Protein AF-A0A2V8XPS5-F1 (afdb_monomer_lite)

Radius of gyration: 20.45 Å; chains: 1; bounding box: 48×25×43 Å

Secondary structure (DSSP, 8-state):
-HHHHHHHHHHHHHHHHHHT-S-GGG--HHHHHHHHHHHHHHHHHHHH-HHHHHHHHHHHHHHHHHHHHHHHHHHHHHGGGGS---

Foldseek 3Di:
DVVVVVVVVVVVVVVVCCVPDPCNPPDDPVVVVVVVVCVVVLVCQLPPDPVNVVVVVVVVVVVVVVVVVQLVVQCVVPNPVSHPDD

pLDDT: mean 89.36, std 8.06, range [55.34, 96.62]

Sequence (86 aa):
MGKLVGLLGLATMIGLAYLFSTERKAIRLKTVLWGLGLQVSFAFFVLRFDIGRRIFQAAGAAVNRLLSFSYVGSEFVFGEIGKKTS

Structure (mmCIF, N/CA/C/O backbone):
data_AF-A0A2V8XPS5-F1
#
_entry.id   AF-A0A2V8XPS5-F1
#
loop_
_atom_site.group_PDB
_atom_site.id
_atom_site.type_symbol
_atom_site.label_atom_id
_atom_site.label_alt_id
_atom_site.label_comp_id
_atom_site.label_asym_id
_atom_site.label_entity_id
_atom_site.label_seq_id
_atom_site.pdbx_PDB_ins_code
_atom_site.Cartn_x
_atom_site.Cartn_y
_atom_site.Cartn_z
_atom_site.occupancy
_atom_site.B_iso_or_equiv
_atom_site.auth_seq_id
_atom_site.auth_comp_id
_atom_site.auth_asym_id
_atom_site.auth_atom_id
_atom_site.pdbx_PDB_model_num
ATOM 1 N N . MET A 1 1 ? -18.166 -15.555 -7.313 1.00 55.59 1 MET A N 1
ATOM 2 C CA . MET A 1 1 ? -17.311 -16.267 -6.336 1.00 55.59 1 MET A CA 1
ATOM 3 C C . MET A 1 1 ? -16.156 -15.398 -5.803 1.00 55.59 1 MET A C 1
ATOM 5 O O . MET A 1 1 ? -16.091 -15.226 -4.598 1.00 55.59 1 MET A O 1
ATOM 9 N N . GLY A 1 2 ? -15.306 -14.759 -6.627 1.00 62.41 2 GLY A N 1
ATOM 10 C CA . GLY A 1 2 ? -14.106 -14.033 -6.135 1.00 62.41 2 GLY A CA 1
ATOM 11 C C . GLY A 1 2 ? -14.312 -12.782 -5.253 1.00 62.41 2 GLY A C 1
ATOM 12 O O . GLY A 1 2 ? -13.461 -12.474 -4.426 1.00 62.41 2 GLY A O 1
ATOM 13 N N . LYS A 1 3 ? -15.446 -12.072 -5.360 1.00 70.69 3 LYS A N 1
ATOM 14 C CA . LYS A 1 3 ? -15.697 -10.849 -4.561 1.00 70.69 3 LYS A CA 1
ATOM 15 C C . LYS A 1 3 ? -15.853 -11.127 -3.058 1.00 70.69 3 LYS A C 1
ATOM 17 O O . LYS A 1 3 ? -15.448 -10.307 -2.242 1.00 70.69 3 LYS A O 1
ATOM 22 N N . LEU A 1 4 ? -16.406 -12.290 -2.705 1.00 82.31 4 LEU A N 1
ATOM 23 C CA . LEU A 1 4 ? -16.601 -12.700 -1.310 1.00 82.31 4 LEU A CA 1
ATOM 24 C C . LEU A 1 4 ? -15.270 -13.023 -0.627 1.00 82.31 4 LEU A C 1
ATOM 26 O O . LEU A 1 4 ? -15.115 -12.737 0.552 1.00 82.31 4 LEU A O 1
ATOM 30 N N . VAL A 1 5 ? -14.293 -13.539 -1.378 1.00 89.25 5 VAL A N 1
ATOM 31 C CA . VAL A 1 5 ? -12.958 -13.874 -0.859 1.00 89.25 5 VAL A CA 1
ATOM 32 C C . VAL A 1 5 ? -12.213 -12.621 -0.396 1.00 89.25 5 VAL A C 1
ATOM 34 O O . VAL A 1 5 ? -11.613 -12.633 0.672 1.00 89.25 5 VAL A O 1
ATOM 37 N N . GLY A 1 6 ? -12.297 -11.517 -1.149 1.00 87.31 6 GLY A N 1
ATOM 38 C CA . GLY A 1 6 ? -11.677 -10.248 -0.748 1.00 87.31 6 GLY A CA 1
ATOM 39 C C . GLY A 1 6 ? -12.285 -9.667 0.533 1.00 87.31 6 GLY A C 1
ATOM 40 O O . GLY A 1 6 ? -11.556 -9.216 1.415 1.00 87.31 6 GLY A O 1
ATOM 41 N N . LEU A 1 7 ? -13.615 -9.733 0.666 1.00 89.06 7 LEU A N 1
ATOM 42 C CA . LEU A 1 7 ? -14.310 -9.280 1.873 1.00 89.06 7 LEU A CA 1
ATOM 43 C C . LEU A 1 7 ? -13.982 -10.174 3.080 1.00 89.06 7 LEU A C 1
ATOM 45 O O . LEU A 1 7 ? -13.716 -9.666 4.167 1.00 89.06 7 LEU A O 1
ATOM 49 N N . LEU A 1 8 ? -13.954 -11.495 2.872 1.00 93.31 8 LEU A N 1
ATOM 50 C CA . LEU A 1 8 ? -13.591 -12.470 3.897 1.00 93.31 8 LEU A CA 1
ATOM 51 C C . LEU A 1 8 ? -12.153 -12.246 4.377 1.00 93.31 8 LEU A C 1
ATOM 53 O O . LEU A 1 8 ? -11.923 -12.168 5.576 1.00 93.31 8 LEU A O 1
ATOM 57 N N . GLY A 1 9 ? -11.204 -12.049 3.457 1.00 91.88 9 GLY A N 1
ATOM 58 C CA . GLY A 1 9 ? -9.808 -11.767 3.792 1.00 91.88 9 GLY A CA 1
ATOM 59 C C . GLY A 1 9 ? -9.642 -10.492 4.622 1.00 91.88 9 GLY A C 1
ATOM 60 O O . GLY A 1 9 ? -8.890 -10.491 5.597 1.00 91.88 9 GLY A O 1
ATOM 61 N N . LEU A 1 10 ? -10.387 -9.428 4.296 1.00 92.12 10 LEU A N 1
ATOM 62 C CA . LEU A 1 10 ? -10.380 -8.198 5.090 1.00 92.12 10 LEU A CA 1
ATOM 63 C C . LEU A 1 10 ? -10.920 -8.435 6.507 1.00 92.12 10 LEU A C 1
ATOM 65 O O . LEU A 1 10 ? -10.302 -8.008 7.482 1.00 92.12 10 LEU A O 1
ATOM 69 N N . ALA A 1 11 ? -12.045 -9.145 6.625 1.00 92.75 11 ALA A N 1
ATOM 70 C CA . ALA A 1 11 ? -12.640 -9.483 7.914 1.00 92.75 11 ALA A CA 1
ATOM 71 C C . ALA A 1 11 ? -11.699 -10.353 8.764 1.00 92.75 11 ALA A C 1
ATOM 73 O O . ALA A 1 11 ? -11.517 -10.082 9.950 1.00 92.75 11 ALA A O 1
ATOM 74 N N . THR A 1 12 ? -11.042 -11.344 8.155 1.00 95.06 12 THR A N 1
ATOM 75 C CA . THR A 1 12 ? -10.044 -12.186 8.823 1.00 95.06 12 THR A CA 1
ATOM 76 C C . THR A 1 12 ? -8.848 -11.364 9.299 1.00 95.06 12 THR A C 1
ATOM 78 O O . THR A 1 12 ? -8.437 -11.527 10.442 1.00 95.06 12 THR A O 1
ATOM 81 N N . MET A 1 13 ? -8.316 -10.443 8.486 1.00 93.38 13 MET A N 1
ATOM 82 C CA . MET A 1 13 ? -7.193 -9.584 8.891 1.00 93.38 13 MET A CA 1
ATOM 83 C C . MET A 1 13 ? -7.544 -8.676 10.072 1.00 93.38 13 MET A C 1
ATOM 85 O O . MET A 1 13 ? -6.771 -8.586 11.023 1.00 93.38 13 MET A O 1
ATOM 89 N N . ILE A 1 14 ? -8.723 -8.046 10.054 1.00 92.12 14 ILE A N 1
ATOM 90 C CA . ILE A 1 14 ? -9.197 -7.224 11.179 1.00 92.12 14 ILE A CA 1
ATOM 91 C C . ILE A 1 14 ? -9.404 -8.095 12.428 1.00 92.12 14 ILE A C 1
ATOM 93 O O . ILE A 1 14 ? -9.006 -7.702 13.524 1.00 92.12 14 ILE A O 1
ATOM 97 N N . GLY A 1 15 ? -9.981 -9.289 12.268 1.00 92.94 15 GLY A N 1
ATOM 98 C CA . GLY A 1 15 ? -10.187 -10.243 13.357 1.00 92.94 15 GLY A CA 1
ATOM 99 C C . GLY A 1 15 ? -8.877 -10.711 13.995 1.00 92.94 15 GLY A C 1
ATOM 100 O O . GLY A 1 15 ? -8.759 -10.711 15.218 1.00 92.94 15 GLY A O 1
ATOM 101 N N . LEU A 1 16 ? -7.869 -11.040 13.183 1.00 94.25 16 LEU A N 1
ATOM 102 C CA . LEU A 1 16 ? -6.536 -11.416 13.661 1.00 94.25 16 LEU A CA 1
ATOM 103 C C . LEU A 1 16 ? -5.829 -10.246 14.350 1.00 94.25 16 LEU A C 1
ATOM 105 O O . LEU A 1 16 ? -5.279 -10.427 15.435 1.00 94.25 16 LEU A O 1
ATOM 109 N N . ALA A 1 17 ? -5.889 -9.044 13.771 1.00 90.88 17 ALA A N 1
ATOM 110 C CA . ALA A 1 17 ? -5.325 -7.845 14.384 1.00 90.88 17 ALA A CA 1
ATOM 111 C C . ALA A 1 17 ? -5.952 -7.561 15.759 1.00 90.88 17 ALA A C 1
ATOM 113 O O . ALA A 1 17 ? -5.247 -7.204 16.698 1.00 90.88 17 ALA A O 1
ATOM 114 N N . TYR A 1 18 ? -7.264 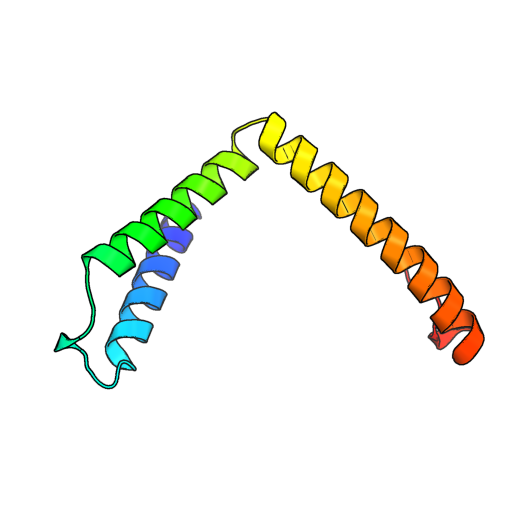-7.770 15.905 1.00 90.50 18 TYR A N 1
ATOM 115 C CA . TYR A 1 18 ? -7.951 -7.645 17.189 1.00 90.50 18 TYR A CA 1
AT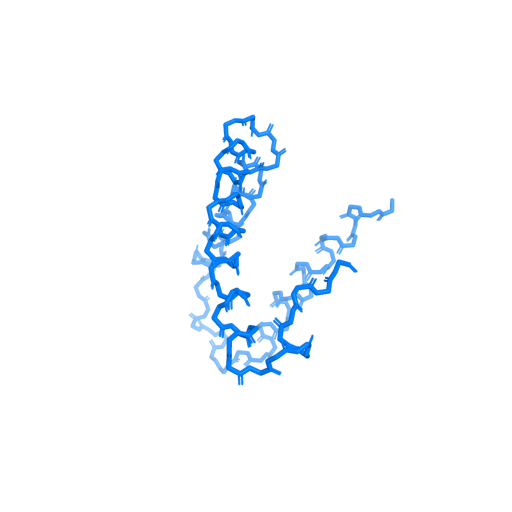OM 116 C C . TYR A 1 18 ? -7.561 -8.754 18.179 1.00 90.50 18 TYR A C 1
ATOM 118 O O . TYR A 1 18 ? -7.339 -8.477 19.360 1.00 90.50 18 TYR A O 1
ATOM 126 N N . LEU A 1 19 ? -7.455 -10.004 17.712 1.00 92.19 19 LEU A N 1
ATOM 127 C CA . LEU A 1 19 ? -7.116 -11.156 18.548 1.00 92.19 19 LEU A CA 1
ATOM 128 C C . LEU A 1 19 ? -5.720 -11.017 19.167 1.00 92.19 19 LEU A C 1
ATOM 130 O O . LEU A 1 19 ? -5.575 -11.231 20.372 1.00 92.19 19 LEU A O 1
ATOM 134 N N . PHE A 1 20 ? -4.741 -10.611 18.355 1.00 93.19 20 PHE A N 1
ATOM 135 C CA . PHE A 1 20 ? -3.346 -10.405 18.754 1.00 93.19 20 PHE A CA 1
ATOM 136 C C . PHE A 1 20 ? -3.057 -9.024 19.357 1.00 93.19 20 PHE A C 1
ATOM 138 O O . PHE A 1 20 ? -1.930 -8.763 19.770 1.00 93.19 20 PHE A O 1
ATOM 145 N N . SER A 1 21 ? -4.042 -8.127 19.431 1.00 90.88 21 SER A N 1
ATOM 146 C CA . SER A 1 21 ? -3.845 -6.814 20.043 1.00 90.88 21 SER A CA 1
ATOM 147 C C . SER A 1 21 ? -3.682 -6.938 21.556 1.00 90.88 21 SER A C 1
ATOM 149 O O . SER A 1 21 ? -4.618 -7.338 22.252 1.00 90.88 21 SER A O 1
ATOM 151 N N . THR A 1 22 ? -2.535 -6.489 22.064 1.00 89.50 22 THR A N 1
ATOM 152 C CA . THR A 1 22 ? -2.226 -6.418 23.500 1.00 89.50 22 THR A CA 1
ATOM 153 C C . THR A 1 22 ? -3.237 -5.560 24.263 1.00 89.50 22 THR A C 1
ATOM 155 O O . THR A 1 22 ? -3.729 -5.968 25.306 1.00 89.50 22 THR A O 1
ATOM 158 N N . GLU A 1 23 ? -3.628 -4.407 23.708 1.00 86.81 23 GLU A N 1
ATOM 159 C CA . GLU A 1 23 ? -4.523 -3.446 24.367 1.00 86.81 23 GLU A CA 1
ATOM 160 C C . GLU A 1 23 ? -5.766 -3.158 23.515 1.00 86.81 23 GLU A C 1
ATOM 162 O O . GLU A 1 23 ? -5.867 -2.154 22.809 1.00 86.81 23 GLU A O 1
ATOM 167 N N . ARG A 1 24 ? -6.753 -4.062 23.575 1.00 84.56 24 ARG A N 1
ATOM 168 C CA . ARG A 1 24 ? -7.978 -4.007 22.746 1.00 84.56 24 ARG A CA 1
ATOM 169 C C . ARG A 1 24 ? -8.806 -2.732 22.943 1.00 84.56 24 ARG A C 1
ATOM 171 O O . ARG A 1 24 ? -9.493 -2.301 22.022 1.00 84.56 24 ARG A O 1
ATOM 178 N N . LYS A 1 25 ? -8.737 -2.116 24.129 1.00 80.94 25 LYS A N 1
ATOM 179 C CA . LYS A 1 25 ? -9.441 -0.861 24.454 1.00 80.94 25 LYS A CA 1
ATOM 180 C C . LYS A 1 25 ? -8.760 0.376 23.863 1.00 80.94 25 LYS A C 1
ATOM 182 O O . LYS A 1 25 ? -9.421 1.390 23.668 1.00 80.94 25 LYS A O 1
ATOM 187 N N . ALA A 1 26 ? -7.467 0.293 23.550 1.00 88.00 26 ALA A N 1
ATOM 188 C CA . ALA A 1 26 ? -6.719 1.381 22.925 1.00 88.00 26 ALA A CA 1
ATOM 189 C C . ALA A 1 26 ? -6.925 1.445 21.399 1.00 88.00 26 ALA A C 1
ATOM 191 O O . ALA A 1 26 ? -6.477 2.395 20.749 1.00 88.00 26 ALA A O 1
ATOM 192 N N . ILE A 1 27 ? -7.617 0.462 20.807 1.00 86.38 27 ILE A N 1
ATOM 193 C CA . ILE A 1 27 ? -7.908 0.441 19.373 1.00 86.38 27 ILE A CA 1
ATOM 194 C C . ILE A 1 27 ? -8.889 1.567 19.039 1.00 86.38 27 ILE A C 1
ATOM 196 O O . ILE A 1 27 ? -10.092 1.502 19.295 1.00 86.38 27 ILE A O 1
ATOM 200 N N . ARG A 1 28 ? -8.370 2.614 18.398 1.00 91.12 28 ARG A N 1
ATOM 201 C CA . ARG A 1 28 ? -9.175 3.739 17.922 1.00 91.12 28 ARG A CA 1
ATOM 202 C C . ARG A 1 28 ? -9.863 3.371 16.611 1.00 91.12 28 ARG A C 1
ATOM 204 O O . ARG A 1 28 ? -9.263 3.475 15.542 1.00 91.12 28 ARG A O 1
ATOM 211 N N . LEU A 1 29 ? -11.149 3.026 16.688 1.00 88.50 29 LEU A N 1
ATOM 212 C CA . LEU A 1 29 ? -12.004 2.723 15.528 1.00 88.50 29 LEU A CA 1
ATOM 213 C C . LEU A 1 29 ? -11.941 3.801 14.437 1.00 88.50 29 LEU A C 1
ATOM 215 O O . LEU A 1 29 ? -11.900 3.471 13.257 1.00 88.50 29 LEU A O 1
ATOM 219 N N . LYS A 1 30 ? -11.840 5.082 14.815 1.00 93.06 30 LYS A N 1
ATOM 220 C CA . LYS A 1 30 ? -11.661 6.191 13.865 1.00 93.06 30 LYS A CA 1
ATOM 221 C C . LYS A 1 30 ? -10.405 6.014 13.003 1.00 93.06 30 LYS A C 1
ATOM 223 O O . LYS A 1 30 ? -10.470 6.223 11.799 1.00 93.06 30 LYS A O 1
ATOM 228 N N . THR A 1 31 ? -9.280 5.615 13.596 1.00 93.12 31 THR A N 1
ATOM 229 C CA . THR A 1 31 ? -8.023 5.379 12.869 1.00 93.12 31 THR A CA 1
ATOM 230 C C . THR A 1 31 ? -8.134 4.163 11.956 1.00 93.12 31 THR A C 1
ATOM 232 O O . THR A 1 31 ? -7.704 4.226 10.809 1.00 93.12 31 THR A O 1
ATOM 235 N N . VAL A 1 32 ? -8.758 3.083 12.436 1.00 91.94 32 VAL A N 1
ATOM 236 C CA . VAL A 1 32 ? -8.969 1.864 11.642 1.00 91.94 32 VAL A CA 1
ATOM 237 C C . VAL A 1 32 ? -9.853 2.154 10.428 1.00 91.94 32 VAL A C 1
ATOM 239 O O . VAL A 1 32 ? -9.473 1.828 9.309 1.00 91.94 32 VAL A O 1
ATOM 242 N N . LEU A 1 33 ? -10.986 2.835 10.617 1.00 93.44 33 LEU A N 1
ATOM 243 C CA . LEU A 1 33 ? -11.887 3.215 9.525 1.00 93.44 33 LEU A CA 1
ATOM 244 C C . LEU A 1 33 ? -11.216 4.151 8.517 1.00 93.44 33 LEU A C 1
ATOM 246 O O . LEU A 1 33 ? -11.413 3.980 7.318 1.00 93.44 33 LEU A O 1
ATOM 250 N N . TRP A 1 34 ? -10.388 5.092 8.979 1.00 96.62 34 TRP A N 1
ATOM 251 C CA . TRP A 1 34 ? -9.587 5.930 8.084 1.00 96.62 34 TRP A CA 1
ATOM 252 C C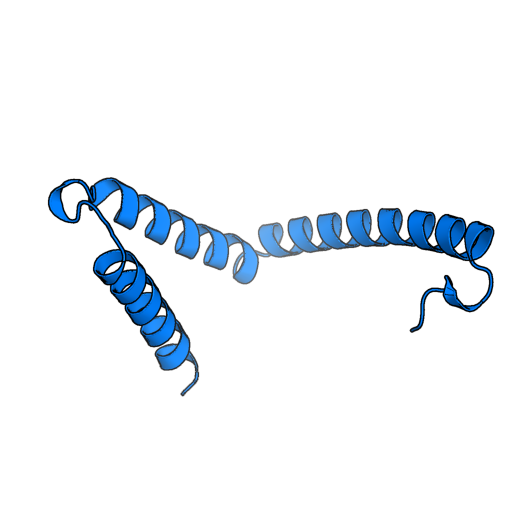 . TRP A 1 34 ? -8.596 5.111 7.258 1.00 96.62 34 TRP A C 1
ATOM 254 O O . TRP A 1 34 ? -8.517 5.309 6.049 1.00 96.62 34 TRP A O 1
ATOM 264 N N . GLY A 1 35 ? -7.880 4.171 7.880 1.00 94.19 35 GLY A N 1
ATOM 265 C CA . GLY A 1 35 ? -6.956 3.280 7.175 1.00 94.19 35 GLY A CA 1
ATOM 266 C C . GLY A 1 35 ? -7.663 2.419 6.128 1.00 94.19 35 GLY A C 1
ATOM 267 O O . GLY A 1 35 ? -7.230 2.364 4.980 1.00 94.19 35 GLY A O 1
ATOM 268 N N . LEU A 1 36 ? -8.800 1.819 6.493 1.00 94.38 36 LEU A N 1
ATOM 269 C CA . LEU A 1 36 ? -9.629 1.030 5.578 1.00 94.38 36 LEU A CA 1
ATOM 270 C C . LEU A 1 36 ? -10.183 1.882 4.430 1.00 94.38 36 LEU A C 1
ATOM 272 O O . LEU A 1 36 ? -10.135 1.472 3.271 1.00 94.38 36 LEU A O 1
ATOM 276 N N . GLY A 1 37 ? -10.666 3.087 4.738 1.00 96.00 37 GLY A N 1
ATOM 277 C CA . GLY A 1 37 ? -11.148 4.040 3.744 1.00 96.00 37 GLY A CA 1
ATOM 278 C C . GLY A 1 37 ? -10.049 4.444 2.767 1.00 96.00 37 GLY A C 1
ATOM 279 O O . GLY A 1 37 ? -10.275 4.424 1.557 1.00 96.00 37 GLY A O 1
ATOM 280 N N . LEU A 1 38 ? -8.845 4.734 3.265 1.00 95.81 38 LEU A N 1
ATOM 281 C CA . LEU A 1 38 ? -7.685 5.044 2.434 1.00 95.81 38 LEU A CA 1
ATOM 282 C C . LEU A 1 38 ? -7.311 3.854 1.542 1.00 95.81 38 LEU A C 1
ATOM 284 O O . LEU A 1 38 ? -7.100 4.03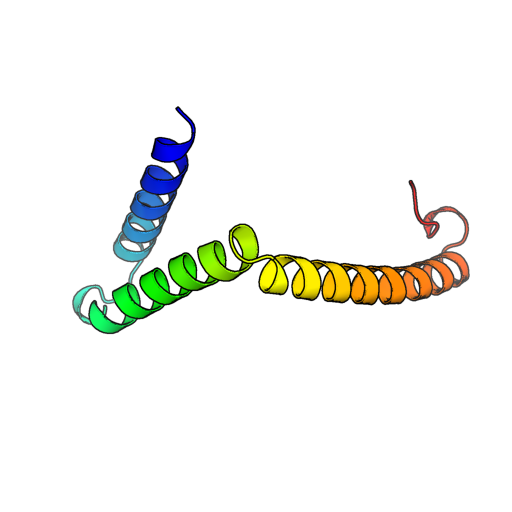8 0.348 1.00 95.81 38 LEU A O 1
ATOM 288 N N . GLN A 1 39 ? -7.287 2.636 2.090 1.00 93.06 39 GLN A N 1
ATOM 289 C CA . GLN A 1 39 ? -6.958 1.419 1.348 1.00 93.06 39 GLN A CA 1
ATOM 290 C C . GLN A 1 39 ? -7.928 1.182 0.182 1.00 93.06 39 GLN A C 1
ATOM 292 O O . GLN A 1 39 ? -7.492 0.945 -0.945 1.00 93.06 39 GLN A O 1
ATOM 297 N N . VAL A 1 40 ? -9.238 1.290 0.426 1.00 93.00 40 VAL A N 1
ATOM 298 C CA . VAL A 1 40 ? -10.262 1.130 -0.620 1.00 93.00 40 VAL A CA 1
ATOM 299 C C . VAL A 1 40 ? -10.204 2.277 -1.628 1.00 93.00 40 VAL A C 1
ATOM 301 O O . VAL A 1 40 ? -10.254 2.031 -2.833 1.00 93.00 40 VAL A O 1
ATOM 304 N N . SER A 1 41 ? -10.047 3.516 -1.156 1.00 95.00 41 SER A N 1
ATOM 305 C CA . SER A 1 41 ? -9.944 4.697 -2.021 1.00 95.00 41 SER A CA 1
ATOM 306 C C . SER A 1 41 ? -8.741 4.595 -2.950 1.00 95.00 41 SER A C 1
ATOM 308 O O . SER A 1 41 ? -8.863 4.839 -4.146 1.00 95.00 41 SER A O 1
ATOM 310 N N . PHE A 1 42 ? -7.594 4.165 -2.425 1.00 93.31 42 PHE A N 1
ATOM 311 C CA . PHE A 1 42 ? -6.381 3.964 -3.202 1.00 93.31 42 PHE A CA 1
ATOM 312 C C . PHE A 1 42 ? -6.530 2.819 -4.204 1.00 93.31 42 PHE A C 1
ATOM 314 O O . PHE A 1 42 ? -6.209 2.985 -5.379 1.00 93.31 42 PHE A O 1
ATOM 321 N N . ALA A 1 43 ? -7.085 1.679 -3.781 1.00 90.81 43 ALA A N 1
ATOM 322 C CA . ALA A 1 43 ? -7.350 0.559 -4.679 1.00 90.81 43 ALA A CA 1
ATOM 323 C C . ALA A 1 43 ? -8.258 0.981 -5.844 1.00 90.81 43 ALA A C 1
ATOM 325 O O . ALA A 1 43 ? -7.976 0.668 -6.999 1.00 90.81 43 ALA A O 1
ATOM 326 N N . PHE A 1 44 ? -9.317 1.742 -5.564 1.00 92.56 44 PHE A N 1
ATOM 327 C CA . PHE A 1 44 ? -10.209 2.252 -6.598 1.00 92.56 44 PHE A CA 1
ATOM 328 C C . PHE A 1 44 ? -9.520 3.297 -7.482 1.00 92.56 44 PHE A C 1
ATOM 330 O O . PHE A 1 44 ? -9.645 3.234 -8.704 1.00 92.56 44 PHE A O 1
ATOM 337 N N . PHE A 1 45 ? -8.741 4.206 -6.891 1.00 92.88 45 PHE A N 1
ATOM 338 C CA . PHE A 1 45 ? -7.952 5.199 -7.618 1.00 92.88 45 PHE A CA 1
ATOM 339 C C . PHE A 1 45 ? -7.026 4.538 -8.648 1.00 92.88 45 PHE A C 1
ATOM 341 O O . PHE A 1 45 ? -7.048 4.887 -9.825 1.00 92.88 45 PHE A O 1
ATOM 348 N N . VAL A 1 46 ? -6.272 3.523 -8.229 1.00 91.19 46 VAL A N 1
ATOM 349 C CA . VAL A 1 46 ? -5.298 2.835 -9.084 1.00 91.19 46 VAL A CA 1
ATOM 350 C C . VAL A 1 46 ? -5.968 1.913 -10.104 1.00 91.19 46 VAL A C 1
ATOM 352 O O . VAL A 1 46 ? -5.550 1.867 -11.260 1.00 91.19 46 VAL A O 1
ATOM 355 N N . LEU A 1 47 ? -7.012 1.177 -9.711 1.00 88.50 47 LEU A N 1
ATOM 356 C CA . LEU A 1 47 ? -7.632 0.174 -10.581 1.00 88.50 47 LEU A CA 1
ATOM 357 C C . LEU A 1 47 ? -8.675 0.760 -11.535 1.00 88.50 47 LEU A C 1
ATOM 359 O O . LEU A 1 47 ? -8.834 0.225 -12.636 1.00 88.50 47 LEU A O 1
ATOM 363 N N . ARG A 1 48 ? -9.403 1.814 -11.143 1.00 88.88 48 ARG A N 1
ATOM 364 C CA . ARG A 1 48 ? -10.526 2.354 -11.926 1.00 88.88 48 ARG A CA 1
ATOM 365 C C . ARG A 1 48 ? -10.148 3.546 -12.794 1.00 88.88 48 ARG A C 1
ATOM 367 O O . ARG A 1 48 ? -10.676 3.628 -13.900 1.00 88.88 48 ARG A O 1
ATOM 374 N N . PHE A 1 49 ? -9.288 4.447 -12.319 1.00 92.25 49 PHE A N 1
ATOM 375 C CA . PHE A 1 49 ? -8.947 5.664 -13.058 1.00 92.25 49 PHE A CA 1
ATOM 376 C C . PHE A 1 49 ? -7.770 5.429 -14.004 1.00 92.25 49 PHE A C 1
ATOM 378 O O . PHE A 1 49 ? -6.729 4.902 -13.609 1.00 92.25 49 PHE A O 1
ATOM 385 N N . ASP A 1 50 ? -7.898 5.897 -15.246 1.00 90.50 50 ASP A N 1
ATOM 386 C CA . ASP A 1 50 ? -6.844 5.771 -16.260 1.00 90.50 50 ASP A CA 1
ATOM 387 C C . ASP A 1 50 ? -5.553 6.494 -15.861 1.00 90.50 50 ASP A C 1
ATOM 389 O O . ASP A 1 50 ? -4.455 6.010 -16.133 1.00 90.50 50 ASP A O 1
ATOM 393 N N . ILE A 1 51 ? -5.673 7.621 -15.155 1.00 92.06 51 ILE A N 1
ATOM 394 C CA . ILE A 1 51 ? -4.526 8.367 -14.622 1.00 92.06 51 ILE A CA 1
ATOM 395 C C . ILE A 1 51 ? -3.759 7.513 -13.603 1.00 92.06 51 ILE A C 1
ATOM 397 O O . ILE A 1 51 ? -2.537 7.411 -13.692 1.00 92.06 51 ILE A O 1
ATOM 401 N N . GLY A 1 52 ? -4.467 6.848 -12.682 1.00 89.56 52 GLY A N 1
ATOM 402 C CA . GLY A 1 52 ? -3.860 5.967 -11.682 1.00 89.56 52 GLY A CA 1
ATOM 403 C C . GLY A 1 52 ? -3.076 4.828 -12.333 1.00 89.56 52 GLY A C 1
ATOM 404 O O . GLY A 1 52 ? -1.920 4.590 -11.984 1.00 89.56 52 GLY A O 1
ATOM 405 N N . ARG A 1 53 ? -3.654 4.196 -13.361 1.00 90.75 53 ARG A N 1
ATOM 406 C CA . ARG A 1 53 ? -2.979 3.147 -14.140 1.00 90.75 53 ARG A CA 1
ATOM 407 C C . ARG A 1 53 ? -1.717 3.657 -14.833 1.00 90.75 53 ARG A C 1
ATOM 409 O O . ARG A 1 53 ? -0.681 3.004 -14.7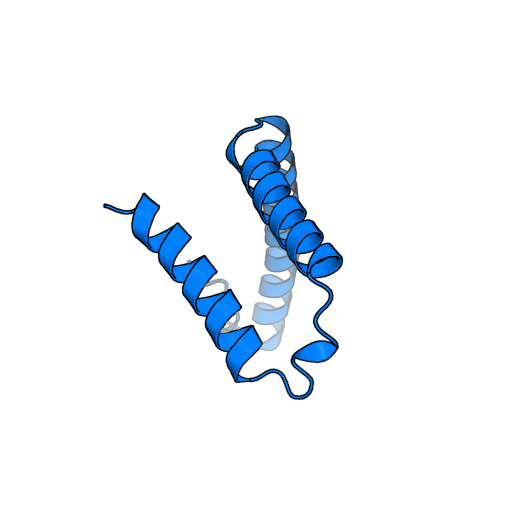47 1.00 90.75 53 ARG A O 1
ATOM 416 N N . ARG A 1 54 ? -1.779 4.821 -15.488 1.00 93.31 54 ARG A N 1
ATOM 417 C CA . ARG A 1 54 ? -0.629 5.413 -16.197 1.00 93.31 54 ARG A CA 1
ATOM 418 C C . ARG A 1 54 ? 0.522 5.755 -15.252 1.00 93.31 54 ARG A C 1
ATOM 420 O O . ARG A 1 54 ? 1.668 5.455 -15.571 1.00 93.31 54 ARG A O 1
ATOM 427 N N . ILE A 1 55 ? 0.227 6.328 -14.084 1.00 94.31 55 ILE A N 1
ATOM 428 C CA . ILE A 1 55 ? 1.244 6.640 -13.066 1.00 94.31 55 ILE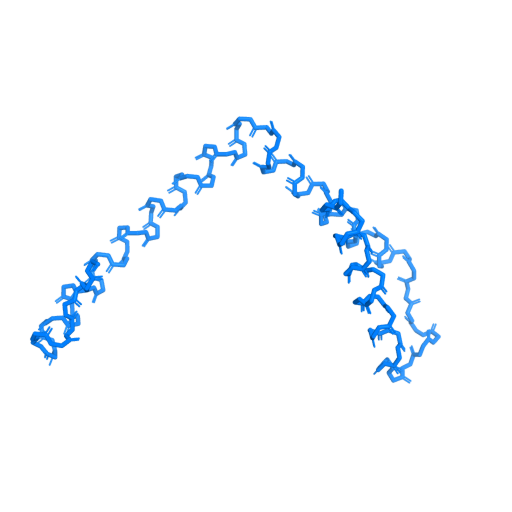 A CA 1
ATOM 429 C C . ILE A 1 55 ? 1.944 5.359 -12.603 1.00 94.31 55 ILE A C 1
ATOM 431 O O . ILE A 1 55 ? 3.171 5.299 -12.574 1.00 94.31 55 ILE A O 1
ATOM 435 N N . PHE A 1 56 ? 1.177 4.312 -12.293 1.00 92.19 56 PHE A N 1
ATOM 436 C CA . PHE A 1 56 ? 1.740 3.035 -11.854 1.00 92.19 56 PHE A CA 1
ATOM 437 C C . PHE A 1 56 ? 2.544 2.324 -12.946 1.00 92.19 56 PHE A C 1
ATOM 439 O O . PHE A 1 56 ? 3.583 1.738 -12.653 1.00 92.19 56 PHE A O 1
ATOM 446 N N . GLN A 1 57 ? 2.116 2.412 -14.207 1.00 93.62 57 GLN A N 1
ATOM 447 C CA . GLN A 1 57 ? 2.892 1.907 -15.342 1.00 93.62 57 GLN A CA 1
ATOM 448 C C . GLN A 1 57 ? 4.223 2.652 -15.494 1.00 93.62 57 GLN A C 1
ATOM 450 O O . GLN A 1 57 ? 5.259 2.014 -15.671 1.00 93.62 57 GLN A O 1
ATOM 455 N N . ALA A 1 58 ? 4.219 3.982 -15.369 1.00 95.19 58 ALA A N 1
ATOM 456 C CA . ALA A 1 58 ? 5.438 4.785 -15.419 1.00 95.19 58 ALA A CA 1
ATOM 457 C C . ALA A 1 58 ? 6.392 4.450 -14.259 1.00 95.19 58 ALA A C 1
ATOM 459 O O . ALA A 1 58 ? 7.588 4.260 -14.480 1.00 95.19 58 ALA A O 1
ATOM 460 N N . ALA A 1 59 ? 5.864 4.297 -13.040 1.00 95.62 59 ALA A N 1
ATOM 461 C CA . ALA A 1 59 ? 6.642 3.865 -11.882 1.00 95.62 59 ALA A CA 1
ATOM 462 C C . ALA A 1 59 ? 7.237 2.461 -12.089 1.00 95.62 59 ALA A C 1
ATOM 464 O O . ALA A 1 59 ? 8.424 2.250 -11.846 1.00 95.62 59 ALA A O 1
ATOM 465 N N . GLY A 1 60 ? 6.447 1.518 -12.613 1.00 95.50 60 GLY A N 1
ATOM 466 C CA . GLY A 1 60 ? 6.916 0.176 -12.958 1.00 95.50 60 GLY A CA 1
ATOM 467 C C . GLY A 1 60 ? 8.029 0.192 -14.009 1.00 95.50 60 GLY A C 1
ATOM 468 O O . GLY A 1 60 ? 9.032 -0.502 -13.853 1.00 95.50 60 GLY A O 1
ATOM 469 N N . ALA A 1 61 ? 7.907 1.031 -15.041 1.00 96.19 61 ALA A N 1
ATOM 470 C CA . ALA A 1 61 ? 8.949 1.205 -16.050 1.00 96.19 61 ALA A CA 1
ATOM 471 C C . ALA A 1 61 ? 10.242 1.788 -15.454 1.00 96.19 61 ALA A C 1
ATOM 473 O O . ALA A 1 61 ? 11.333 1.320 -15.785 1.00 96.19 61 ALA A O 1
ATOM 474 N N . ALA A 1 62 ? 10.134 2.758 -14.541 1.00 96.31 62 ALA A N 1
ATOM 475 C CA . ALA A 1 62 ? 11.281 3.328 -13.840 1.00 96.31 62 ALA A CA 1
ATOM 476 C C . ALA A 1 62 ? 11.995 2.285 -12.963 1.00 96.31 62 ALA A C 1
ATOM 478 O O . ALA A 1 62 ? 13.215 2.147 -13.045 1.00 96.31 62 ALA A O 1
ATOM 479 N N . VAL A 1 63 ? 11.244 1.496 -12.188 1.00 96.38 63 VAL A N 1
ATOM 480 C CA . VAL A 1 63 ? 11.798 0.398 -11.376 1.00 96.38 63 VAL A CA 1
ATOM 481 C C . VAL A 1 63 ? 12.463 -0.653 -12.261 1.00 96.38 63 VAL A C 1
ATOM 483 O O . VAL A 1 63 ? 13.584 -1.064 -11.984 1.00 96.38 63 VAL A O 1
ATOM 486 N N . ASN A 1 64 ? 11.830 -1.052 -13.365 1.00 95.50 64 ASN A N 1
ATOM 487 C CA . ASN A 1 64 ? 12.414 -2.024 -14.288 1.00 95.50 64 ASN A CA 1
ATOM 488 C C . ASN A 1 64 ? 13.709 -1.496 -14.932 1.00 95.50 64 ASN A C 1
ATOM 490 O O . ASN A 1 64 ? 14.656 -2.252 -15.145 1.00 95.50 64 ASN A O 1
ATOM 494 N N . ARG A 1 65 ? 13.791 -0.184 -15.189 1.00 94.31 65 ARG A N 1
ATOM 495 C CA . ARG A 1 65 ? 15.027 0.457 -15.651 1.00 94.31 65 ARG A CA 1
ATOM 496 C C . ARG A 1 65 ? 16.122 0.401 -14.585 1.00 94.31 65 ARG A C 1
ATOM 498 O O . ARG A 1 65 ? 17.245 0.032 -14.911 1.00 94.31 65 ARG A O 1
ATOM 505 N N . LEU A 1 66 ? 15.806 0.679 -13.321 1.00 94.69 66 LEU A N 1
ATOM 506 C CA . LEU A 1 66 ? 16.762 0.508 -12.219 1.00 94.69 66 LEU A CA 1
ATOM 507 C C . LEU A 1 66 ? 17.235 -0.946 -12.088 1.00 94.69 66 LEU A C 1
ATOM 509 O O . LEU A 1 66 ? 18.434 -1.192 -11.976 1.00 94.69 66 LEU A O 1
ATOM 513 N N . LEU A 1 67 ? 16.317 -1.911 -12.185 1.00 93.88 67 LEU A N 1
ATOM 514 C CA . LEU A 1 67 ? 16.659 -3.333 -12.167 1.00 93.88 67 LEU A CA 1
ATOM 515 C C . LEU A 1 67 ? 17.589 -3.707 -13.322 1.00 93.88 67 LEU A C 1
ATOM 517 O O . LEU A 1 67 ? 18.524 -4.468 -13.109 1.00 93.88 67 LEU A O 1
ATOM 521 N N . SER A 1 68 ? 17.399 -3.138 -14.519 1.00 90.50 68 SER A N 1
ATOM 522 C CA . SER A 1 68 ? 18.298 -3.390 -15.654 1.00 90.50 68 SER A CA 1
ATOM 523 C C . SER A 1 68 ? 19.752 -3.012 -15.354 1.00 90.50 68 SER A C 1
ATOM 525 O O . SER A 1 68 ? 20.651 -3.785 -15.670 1.00 90.50 68 SER A O 1
ATOM 527 N N . PHE A 1 69 ? 19.989 -1.899 -14.652 1.00 92.56 69 PHE A N 1
ATOM 528 C CA . PHE A 1 69 ? 21.333 -1.532 -14.197 1.00 92.56 69 PHE A CA 1
ATOM 529 C C . PHE A 1 69 ? 21.856 -2.482 -13.118 1.00 92.56 69 PHE A C 1
ATOM 531 O O . PHE A 1 69 ? 23.029 -2.850 -13.136 1.00 92.56 69 PHE A O 1
ATOM 538 N N . SER A 1 70 ? 20.983 -2.928 -12.210 1.00 92.06 70 SER A N 1
ATOM 539 C CA . SER A 1 70 ? 21.355 -3.907 -11.188 1.00 92.06 70 SER A CA 1
ATOM 540 C C . SER A 1 70 ? 21.748 -5.260 -11.785 1.00 92.06 70 SER A C 1
ATOM 542 O O . SER A 1 70 ? 22.671 -5.885 -11.271 1.00 92.06 70 SER A O 1
ATOM 544 N N . TYR A 1 71 ? 21.093 -5.710 -12.860 1.00 91.50 71 TYR A N 1
ATOM 545 C CA . TYR A 1 71 ? 21.464 -6.944 -13.559 1.00 91.50 71 TYR A CA 1
ATOM 546 C C . TYR A 1 71 ? 22.829 -6.829 -14.236 1.00 91.50 71 TYR A C 1
ATOM 548 O O . TYR A 1 71 ? 23.620 -7.754 -14.126 1.00 91.50 71 TYR A O 1
ATOM 556 N N . VAL A 1 72 ? 23.150 -5.684 -14.850 1.00 89.81 72 VAL A N 1
ATOM 557 C CA . VAL A 1 72 ? 24.488 -5.446 -15.426 1.00 89.81 72 VAL A CA 1
ATOM 558 C C . VAL A 1 72 ? 25.572 -5.510 -14.343 1.00 89.81 72 VAL A C 1
ATOM 560 O O . VAL A 1 72 ? 26.610 -6.137 -14.538 1.00 89.81 72 VAL A O 1
ATOM 563 N N . GLY A 1 73 ? 25.326 -4.911 -13.173 1.00 89.56 73 GLY A N 1
ATOM 564 C CA . GLY A 1 73 ? 26.247 -5.011 -12.037 1.00 89.56 73 GLY A CA 1
ATOM 565 C C . GLY A 1 73 ? 26.354 -6.433 -11.475 1.00 89.56 73 GLY A C 1
ATOM 566 O O . GLY A 1 73 ? 27.445 -6.886 -11.143 1.00 89.56 73 GLY A O 1
ATOM 567 N N . SER A 1 74 ? 25.237 -7.157 -11.396 1.00 91.25 74 SER A N 1
ATOM 568 C CA . SER A 1 74 ? 25.212 -8.544 -10.924 1.00 91.25 74 SER A CA 1
ATOM 569 C C . SER A 1 74 ? 25.954 -9.483 -11.875 1.00 91.25 74 SER A C 1
ATOM 571 O O . SER A 1 74 ? 26.738 -10.304 -11.412 1.00 91.25 74 SER A O 1
ATOM 573 N N . GLU A 1 75 ? 25.791 -9.315 -13.188 1.00 91.19 75 GLU A N 1
ATOM 574 C CA . GLU A 1 75 ? 26.547 -10.047 -14.209 1.00 91.19 75 GLU A CA 1
ATOM 575 C C . GLU A 1 75 ? 28.048 -9.733 -14.140 1.00 91.19 75 GLU A C 1
ATOM 577 O O . GLU A 1 75 ? 28.866 -10.640 -14.258 1.00 91.19 75 GLU A O 1
ATOM 582 N N . PHE A 1 76 ? 28.433 -8.483 -13.869 1.00 90.50 76 PHE A N 1
ATOM 583 C CA . PHE A 1 76 ? 29.842 -8.130 -13.671 1.00 90.50 76 PHE A CA 1
ATOM 584 C C . PHE A 1 76 ? 30.465 -8.841 -12.457 1.00 90.50 76 PHE A C 1
ATOM 586 O O . PHE A 1 76 ? 31.597 -9.310 -12.533 1.00 90.50 76 PHE A O 1
ATOM 593 N N . VAL A 1 77 ? 29.734 -8.932 -11.341 1.00 92.69 77 VAL A N 1
ATOM 594 C CA . VAL A 1 77 ? 30.246 -9.531 -10.095 1.00 92.69 77 VAL A CA 1
ATOM 595 C C . VAL A 1 77 ? 30.179 -11.060 -10.115 1.00 92.69 77 VAL A C 1
ATOM 597 O O . VAL A 1 77 ? 31.094 -11.720 -9.630 1.00 92.69 77 VAL A O 1
ATOM 600 N N . PHE A 1 78 ? 29.096 -11.627 -10.647 1.00 91.56 78 PHE A N 1
ATOM 601 C CA . PHE A 1 78 ? 28.778 -13.052 -10.527 1.00 91.56 78 PHE A CA 1
ATOM 602 C C . PHE A 1 78 ? 28.799 -13.815 -11.862 1.00 91.56 78 PHE A C 1
ATOM 604 O O . PHE A 1 78 ? 28.612 -15.029 -11.868 1.00 91.56 78 PHE A O 1
ATOM 611 N N . GLY A 1 79 ? 29.035 -13.156 -12.998 1.00 83.94 79 GLY A N 1
ATOM 612 C CA . GLY A 1 79 ? 29.047 -13.802 -14.312 1.00 83.94 79 GLY A CA 1
ATOM 613 C C . GLY A 1 79 ? 27.667 -14.331 -14.721 1.00 83.94 79 GLY A C 1
ATOM 614 O O . GLY A 1 79 ? 26.646 -13.671 -14.526 1.00 83.94 79 GLY A O 1
ATOM 615 N N . GLU A 1 80 ? 27.610 -15.538 -15.294 1.00 81.31 80 GLU A N 1
ATOM 616 C CA . GLU A 1 80 ? 26.378 -16.097 -15.879 1.00 81.31 80 GLU A CA 1
ATOM 617 C C . GLU A 1 80 ? 25.222 -16.292 -14.889 1.00 81.31 80 GLU A C 1
ATOM 619 O O . GLU A 1 80 ? 24.066 -16.145 -15.279 1.00 81.31 80 GLU A O 1
ATOM 624 N N . ILE A 1 81 ? 25.505 -16.554 -13.610 1.00 83.38 81 ILE A N 1
ATOM 625 C CA . ILE A 1 81 ? 24.473 -16.719 -12.570 1.00 83.38 81 ILE A CA 1
ATOM 626 C C . ILE A 1 81 ? 23.827 -15.389 -12.138 1.00 83.38 81 ILE A C 1
ATOM 628 O O . ILE A 1 81 ? 22.778 -15.402 -11.500 1.00 83.38 81 ILE A O 1
ATOM 632 N N . GLY A 1 82 ? 24.439 -14.248 -12.477 1.00 79.75 82 GLY A N 1
ATOM 633 C CA . GLY A 1 82 ? 23.912 -12.904 -12.206 1.00 79.75 82 GLY A CA 1
ATOM 634 C C . GLY A 1 82 ? 23.055 -12.331 -13.340 1.00 79.75 82 GLY A C 1
ATOM 635 O O . GLY A 1 82 ? 22.509 -11.231 -13.212 1.00 79.75 82 GLY A O 1
ATOM 636 N N . LYS A 1 83 ? 22.928 -13.053 -14.462 1.00 77.88 83 LYS A N 1
ATOM 637 C CA . LYS A 1 83 ? 22.127 -12.612 -15.606 1.00 77.88 83 LYS A CA 1
ATOM 638 C C . LYS A 1 83 ? 20.642 -12.581 -15.258 1.00 77.88 83 LYS A C 1
ATOM 640 O O . LYS A 1 83 ? 20.126 -13.397 -14.496 1.00 77.88 83 LYS A O 1
ATOM 645 N N . LYS A 1 84 ? 19.925 -11.648 -15.885 1.00 75.94 84 LYS A N 1
ATOM 646 C CA . LYS A 1 84 ? 18.462 -11.621 -15.847 1.00 75.94 84 LYS A CA 1
ATOM 647 C C . LYS A 1 84 ? 17.915 -12.864 -16.558 1.00 75.94 84 LYS A C 1
ATOM 649 O O . LYS A 1 84 ? 17.816 -12.872 -17.783 1.00 75.94 84 LYS A O 1
ATOM 654 N N . THR A 1 85 ? 17.531 -13.884 -15.801 1.00 66.88 85 THR A N 1
ATOM 655 C CA . THR A 1 85 ? 16.742 -15.005 -16.324 1.00 66.88 85 THR A CA 1
ATOM 656 C C . THR A 1 85 ? 15.377 -14.468 -16.763 1.00 66.88 85 THR A C 1
ATOM 658 O O . THR A 1 85 ? 14.650 -13.901 -15.943 1.00 66.88 85 THR A O 1
ATOM 661 N N . SER A 1 86 ? 15.079 -14.551 -18.066 1.00 55.34 86 SER A N 1
ATOM 662 C CA . SER A 1 86 ? 13.718 -14.344 -18.595 1.00 55.34 86 SER A CA 1
ATOM 663 C C . SER A 1 86 ? 12.812 -15.505 -18.234 1.00 55.34 86 SER A C 1
ATOM 665 O O . SER A 1 86 ? 13.315 -16.650 -18.250 1.00 55.34 86 SER A O 1
#